Protein AF-A0A2E3NYG7-F1 (afdb_monomer)

Sequence (86 aa):
MAPDGGHERICANPAGRMFTVVCFLEAPGATDRGAPTEEFTWFTGHAWNFAHCRACADHLGWRYTSDLDPPLFWGLIKDRLSSLSK

pLDDT: mean 90.96, std 15.12, range [35.78, 98.62]

Nearest PDB structures (foldseek):
  8rdp-assembly1_A  TM=9.529E-01  e=8.215E-08  Magnetospirillum gryphiswaldense
  8ou9-assembly1_C  TM=9.310E-01  e=5.937E-08  Magnetospirillum gryphiswaldense
  8rds-assembly1_A  TM=9.308E-01  e=8.672E-08  Magnetospirillum gryphiswaldense
  4v32-assembly2_B  TM=9.546E-01  e=1.573E-07  Magnetospirillum gryphiswaldense MSR-1
  4v30-assembly3_C  TM=9.096E-01  e=3.356E-07  Magnetospirillum gryphiswaldense MSR-1

Foldseek 3Di:
DDPPWADWDWDADPVRDIFTWGKFADDPQKDFDDDWACVRDPDPQWTWTFIAGPPPRHTQFIWTAHPDVVRTMTTGGPVSDDPDDD

Solvent-accessible surface area (backbone atoms only — not comparable to full-atom values): 5135 Å² total; per-residue (Å²): 139,77,69,98,71,44,68,72,44,81,45,66,48,98,86,70,52,76,41,53,30,32,39,34,79,74,58,90,62,47,42,75,50,77,77,67,39,54,79,88,46,93,47,88,81,27,26,35,23,43,17,20,30,68,87,77,64,48,81,34,38,31,36,35,39,36,96,51,91,72,40,50,35,31,40,31,34,51,95,69,61,72,93,67,82,129

Mean predicted aligned error: 4.53 Å

Secondary structure (DSSP, 8-state):
---SSPPEEEEE-TT--EEEEEEES--TTEEEEEEEE-TT-SSTT-EEEEEEETTT--EEEEEEE-SSSSSEEEEEEGGG--SS--

Structure (mmCIF, N/CA/C/O backbone):
data_AF-A0A2E3NYG7-F1
#
_entry.id   AF-A0A2E3NYG7-F1
#
loop_
_atom_site.group_PDB
_atom_site.id
_atom_site.type_symbol
_atom_site.label_atom_id
_atom_site.label_alt_id
_atom_site.label_comp_id
_atom_site.label_asym_id
_atom_site.label_entity_id
_atom_site.label_seq_id
_atom_site.pdbx_PDB_ins_code
_atom_site.Cartn_x
_atom_site.Cartn_y
_atom_site.Cartn_z
_atom_site.occupancy
_atom_site.B_iso_or_equiv
_atom_site.auth_seq_id
_atom_site.auth_comp_id
_atom_site.auth_asym_id
_atom_site.auth_atom_id
_atom_site.pdbx_PDB_model_num
ATOM 1 N N . MET A 1 1 ? 16.965 -1.321 10.858 1.00 36.34 1 MET A N 1
ATOM 2 C CA . MET A 1 1 ? 16.128 -1.440 12.069 1.00 36.34 1 MET A CA 1
ATOM 3 C C . MET A 1 1 ? 15.590 -0.050 12.377 1.00 36.34 1 MET A C 1
ATOM 5 O O . MET A 1 1 ? 16.290 0.744 12.991 1.00 36.34 1 MET A O 1
ATOM 9 N N . ALA A 1 2 ? 14.442 0.298 11.794 1.00 35.78 2 ALA A N 1
ATOM 10 C CA . ALA A 1 2 ? 13.754 1.555 12.079 1.00 35.78 2 ALA A CA 1
ATOM 11 C C . ALA A 1 2 ? 12.734 1.292 13.200 1.00 35.78 2 ALA A C 1
ATOM 13 O O . ALA A 1 2 ? 12.129 0.217 13.183 1.00 35.78 2 ALA A O 1
ATOM 14 N N . PRO A 1 3 ? 12.596 2.200 14.181 1.00 36.38 3 PRO A N 1
ATOM 15 C CA . PRO A 1 3 ? 11.660 2.040 15.283 1.00 36.38 3 PRO A CA 1
ATOM 16 C C . PRO A 1 3 ? 10.224 2.135 14.760 1.00 36.38 3 PRO A C 1
ATOM 18 O O . PRO A 1 3 ? 9.974 2.723 13.711 1.00 36.38 3 PRO A O 1
ATOM 21 N N . ASP A 1 4 ? 9.310 1.523 15.495 1.00 42.47 4 ASP A N 1
ATOM 22 C CA . ASP A 1 4 ? 7.869 1.442 15.258 1.00 42.47 4 ASP A CA 1
ATOM 23 C C . ASP A 1 4 ? 7.275 2.688 14.564 1.00 42.47 4 ASP A C 1
ATOM 25 O O . ASP A 1 4 ? 7.148 3.756 15.161 1.00 42.47 4 ASP A O 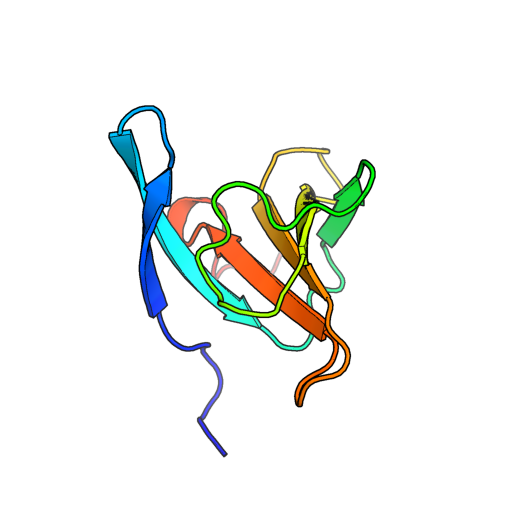1
ATOM 29 N N . GLY A 1 5 ? 6.915 2.549 13.283 1.00 49.09 5 GLY A N 1
ATOM 30 C CA . GLY A 1 5 ? 6.373 3.637 12.461 1.00 49.09 5 GLY A CA 1
ATOM 31 C C . GLY A 1 5 ? 7.043 3.706 11.093 1.00 49.09 5 GLY A C 1
ATOM 32 O O . GLY A 1 5 ? 8.088 4.325 10.923 1.00 49.09 5 GLY A O 1
ATOM 33 N N . GLY A 1 6 ? 6.428 3.034 10.119 1.00 61.88 6 GLY A N 1
ATOM 34 C CA . GLY A 1 6 ? 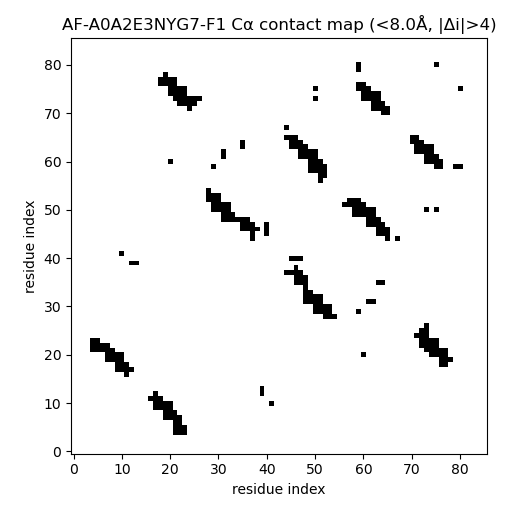6.902 2.903 8.745 1.00 61.88 6 GLY A CA 1
ATOM 35 C C . GLY A 1 6 ? 7.342 4.197 8.066 1.00 61.88 6 GLY A C 1
ATOM 36 O O . GLY A 1 6 ? 6.839 5.277 8.358 1.00 61.88 6 GLY A O 1
ATOM 37 N N . HIS A 1 7 ? 8.242 4.082 7.087 1.00 72.50 7 HIS A N 1
ATOM 38 C CA . HIS A 1 7 ? 8.636 5.214 6.247 1.00 72.50 7 HIS A CA 1
ATOM 39 C C . HIS A 1 7 ? 7.409 5.840 5.564 1.00 72.50 7 HIS A C 1
ATOM 41 O O . HIS A 1 7 ? 6.729 5.176 4.773 1.00 72.50 7 HIS A O 1
ATOM 47 N N . GLU A 1 8 ? 7.146 7.113 5.869 1.00 90.44 8 GLU A N 1
ATOM 48 C CA . GLU A 1 8 ? 6.077 7.891 5.242 1.00 90.44 8 GLU A CA 1
ATOM 49 C C . GLU A 1 8 ? 6.515 8.405 3.865 1.00 90.44 8 GLU A C 1
ATOM 51 O O . GLU A 1 8 ? 7.649 8.857 3.681 1.00 90.44 8 GLU A O 1
ATOM 56 N N . ARG A 1 9 ? 5.607 8.365 2.888 1.00 92.19 9 ARG A N 1
ATOM 57 C CA . ARG A 1 9 ? 5.785 8.989 1.571 1.00 92.19 9 ARG A CA 1
ATOM 58 C C . ARG A 1 9 ? 4.505 9.684 1.137 1.00 92.19 9 ARG A C 1
ATOM 60 O O . ARG A 1 9 ? 3.407 9.211 1.417 1.00 92.19 9 ARG A O 1
ATOM 67 N N . ILE A 1 10 ? 4.657 10.792 0.420 1.00 96.06 10 ILE A N 1
ATOM 68 C CA . ILE A 1 10 ? 3.548 11.445 -0.273 1.00 96.06 10 ILE A CA 1
ATOM 69 C C . ILE A 1 10 ? 3.500 10.882 -1.689 1.00 96.06 10 ILE A C 1
ATOM 71 O O . ILE A 1 10 ? 4.482 10.975 -2.427 1.00 96.06 10 ILE A O 1
ATOM 75 N N . CYS A 1 11 ? 2.365 10.307 -2.064 1.00 96.25 11 CYS A N 1
ATOM 76 C CA . CYS A 1 11 ? 2.181 9.657 -3.352 1.00 96.25 11 CYS A CA 1
ATOM 77 C C . CYS A 1 11 ? 0.962 10.226 -4.082 1.00 96.25 11 CYS A C 1
ATOM 79 O O . CYS A 1 11 ? -0.079 10.467 -3.470 1.00 96.25 11 CYS A O 1
ATOM 81 N N . ALA A 1 12 ? 1.086 10.416 -5.394 1.00 97.62 12 ALA A N 1
ATOM 82 C CA . ALA A 1 12 ? -0.004 10.850 -6.260 1.00 97.62 12 ALA A CA 1
ATOM 83 C C . ALA A 1 12 ? -0.485 9.671 -7.109 1.00 97.62 12 ALA A C 1
ATOM 85 O O . ALA A 1 12 ? 0.326 8.979 -7.727 1.00 97.62 12 ALA A O 1
ATOM 86 N N . ASN A 1 13 ? -1.794 9.432 -7.159 1.00 95.94 13 ASN A N 1
ATOM 87 C CA . ASN A 1 13 ? -2.349 8.491 -8.130 1.00 95.94 13 ASN A CA 1
ATOM 88 C C . ASN A 1 13 ? -2.483 9.153 -9.525 1.00 95.94 13 ASN A C 1
ATOM 90 O O . ASN A 1 13 ? -2.375 10.377 -9.634 1.00 95.94 13 ASN A O 1
ATOM 94 N N . PRO A 1 14 ? -2.783 8.389 -10.592 1.00 96.94 14 PRO A N 1
ATOM 95 C CA . PRO A 1 14 ? -2.925 8.934 -11.951 1.00 96.94 14 PRO A CA 1
ATOM 96 C C . PRO A 1 14 ? -4.012 10.006 -12.110 1.00 96.94 14 PRO A C 1
ATOM 98 O O . PRO A 1 14 ? -3.953 10.817 -13.026 1.00 96.94 14 PRO A O 1
ATOM 101 N N . ALA A 1 15 ? -4.997 10.034 -11.208 1.00 97.12 15 ALA A N 1
ATOM 102 C CA . ALA A 1 15 ? -6.043 11.055 -11.171 1.00 97.12 15 ALA A CA 1
ATOM 103 C C . ALA A 1 15 ? -5.626 12.325 -10.397 1.00 97.12 15 ALA A C 1
ATOM 105 O O . ALA A 1 15 ? -6.465 13.186 -10.141 1.00 97.12 15 ALA A O 1
ATOM 106 N N . GLY A 1 16 ? -4.364 12.433 -9.968 1.00 96.31 16 GLY A N 1
ATOM 107 C CA . GLY A 1 16 ? -3.840 13.577 -9.217 1.00 96.31 16 GLY A CA 1
ATOM 108 C C . GLY A 1 16 ? -4.244 13.613 -7.739 1.00 96.31 16 GLY A C 1
ATOM 109 O O . GLY A 1 16 ? -4.031 14.624 -7.073 1.00 96.31 16 GLY A O 1
ATOM 110 N N . ARG A 1 17 ? -4.828 12.536 -7.193 1.00 97.38 17 ARG A N 1
ATOM 111 C CA . ARG A 1 17 ? -5.163 12.457 -5.762 1.00 97.38 17 ARG A CA 1
ATOM 112 C C . ARG A 1 17 ? -3.912 12.137 -4.954 1.00 97.38 17 ARG A C 1
ATOM 114 O O . ARG A 1 17 ? -3.224 11.161 -5.249 1.00 97.38 17 ARG A O 1
ATOM 121 N N . MET A 1 18 ? -3.675 12.938 -3.921 1.00 97.69 18 MET A N 1
ATOM 122 C CA . MET A 1 18 ? -2.526 12.823 -3.025 1.00 97.69 18 MET A CA 1
ATOM 123 C C . MET A 1 18 ? -2.857 11.946 -1.815 1.00 97.69 18 MET A C 1
ATOM 125 O O . MET A 1 18 ? -3.936 12.069 -1.234 1.00 97.69 18 MET A O 1
ATOM 129 N N . PHE A 1 19 ? -1.913 11.098 -1.416 1.00 97.12 19 PHE A N 1
ATOM 130 C CA . PHE A 1 19 ? -2.003 10.239 -0.239 1.00 97.12 19 PHE A CA 1
ATOM 131 C C . PHE A 1 19 ? -0.716 10.327 0.576 1.00 97.12 19 PHE A C 1
ATOM 133 O O . PHE A 1 19 ? 0.375 10.221 0.019 1.00 97.12 19 PHE A O 1
ATOM 140 N N . THR A 1 20 ? -0.846 10.449 1.896 1.00 97.31 20 THR A N 1
ATOM 141 C CA . THR A 1 20 ? 0.255 10.157 2.821 1.00 97.31 20 THR A CA 1
ATOM 142 C C . THR A 1 20 ? 0.222 8.666 3.129 1.00 97.31 20 THR A C 1
ATOM 144 O O . THR A 1 20 ? -0.732 8.178 3.736 1.00 97.31 20 THR A O 1
ATOM 147 N N . VAL A 1 21 ? 1.239 7.939 2.678 1.00 96.81 21 VAL A N 1
ATOM 148 C CA . VAL A 1 21 ? 1.324 6.477 2.744 1.00 96.81 21 VAL A CA 1
ATOM 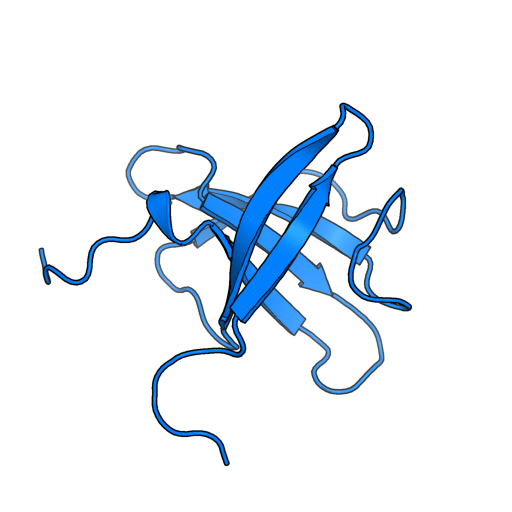149 C C . VAL A 1 21 ? 2.397 6.072 3.743 1.00 96.81 21 VAL A C 1
ATOM 151 O O . VAL A 1 21 ? 3.531 6.535 3.650 1.00 96.81 21 VAL A O 1
ATOM 154 N N . VAL A 1 22 ? 2.048 5.185 4.670 1.00 95.62 22 VAL A N 1
ATOM 155 C CA . VAL A 1 22 ? 2.940 4.623 5.691 1.00 95.62 22 VAL A CA 1
ATOM 156 C C . VAL A 1 22 ? 3.178 3.145 5.382 1.00 95.62 22 VAL A C 1
ATOM 158 O O . VAL A 1 22 ? 2.224 2.408 5.127 1.00 95.62 22 VAL A O 1
ATOM 161 N N . CYS A 1 23 ? 4.441 2.713 5.378 1.00 95.31 23 CYS A N 1
ATOM 162 C CA . CYS A 1 23 ? 4.817 1.354 4.969 1.00 95.31 23 CYS A CA 1
ATOM 163 C C . CYS A 1 23 ? 4.989 0.399 6.162 1.00 95.31 23 CYS A C 1
ATOM 165 O O . CYS A 1 23 ? 5.851 0.626 7.005 1.00 95.31 23 CYS A O 1
ATOM 167 N N . PHE A 1 24 ? 4.251 -0.709 6.199 1.00 94.69 24 PHE A N 1
ATOM 168 C CA . PHE A 1 24 ? 4.325 -1.727 7.252 1.00 94.69 24 PHE A CA 1
ATOM 169 C C . PHE A 1 24 ? 4.694 -3.096 6.679 1.00 94.69 24 PHE A C 1
ATOM 171 O O . PHE A 1 24 ? 4.216 -3.465 5.609 1.00 94.69 24 PHE A O 1
ATOM 178 N N . LEU A 1 25 ? 5.496 -3.880 7.405 1.00 94.75 25 LEU A N 1
ATOM 179 C CA . LEU A 1 25 ? 5.749 -5.282 7.042 1.00 94.75 25 LEU A CA 1
ATOM 180 C C . LEU A 1 25 ? 4.521 -6.162 7.316 1.00 94.75 25 LEU A C 1
ATOM 182 O O . LEU A 1 25 ? 4.198 -7.048 6.529 1.00 94.75 25 LEU A O 1
ATOM 186 N N . GLU A 1 26 ? 3.783 -5.858 8.384 1.00 93.44 26 GLU A N 1
ATOM 187 C CA . GLU A 1 26 ? 2.575 -6.579 8.778 1.00 93.44 26 GLU A CA 1
ATOM 188 C C . GLU A 1 26 ? 1.380 -5.634 8.912 1.00 93.44 26 GLU A C 1
ATOM 190 O O . GLU A 1 26 ? 1.494 -4.520 9.420 1.00 93.44 26 GLU A O 1
ATOM 195 N N . ALA A 1 27 ? 0.210 -6.101 8.477 1.00 95.06 27 ALA A N 1
ATOM 196 C CA . ALA A 1 27 ? -1.057 -5.392 8.621 1.00 95.06 27 ALA A CA 1
ATOM 197 C C . ALA A 1 27 ? -2.189 -6.399 8.906 1.00 95.06 27 ALA A C 1
ATOM 199 O O . ALA A 1 27 ? -3.011 -6.671 8.030 1.00 95.06 27 ALA A O 1
ATOM 200 N N . PRO A 1 28 ? -2.261 -6.988 10.116 1.00 95.12 28 PRO A N 1
ATOM 201 C CA . PRO A 1 28 ? -3.214 -8.063 10.421 1.00 95.12 28 PRO A CA 1
ATOM 202 C C . PRO A 1 28 ? -4.682 -7.633 10.265 1.00 95.12 28 PRO A C 1
ATOM 204 O O . PRO A 1 28 ? -5.535 -8.443 9.905 1.00 95.12 28 PRO A O 1
ATOM 207 N N . GLY A 1 29 ? -4.983 -6.345 10.467 1.00 95.12 29 GLY A N 1
ATOM 208 C CA . GLY A 1 29 ? -6.312 -5.765 10.246 1.00 95.12 29 GLY A CA 1
ATOM 209 C C . GLY A 1 29 ? -6.678 -5.532 8.776 1.00 95.12 29 GLY A C 1
ATOM 210 O O . GLY A 1 29 ? -7.824 -5.178 8.493 1.00 95.12 29 GLY A O 1
ATOM 211 N N . ALA A 1 30 ? -5.744 -5.730 7.844 1.00 97.06 30 ALA A N 1
ATOM 212 C CA . ALA A 1 30 ? -5.950 -5.547 6.415 1.00 97.06 30 ALA A CA 1
ATOM 213 C C . ALA A 1 30 ? -6.069 -6.890 5.674 1.00 97.06 30 ALA A C 1
ATOM 215 O O . ALA A 1 30 ? -5.497 -7.913 6.061 1.00 97.06 30 ALA A O 1
ATOM 216 N N . THR A 1 31 ? -6.838 -6.881 4.590 1.00 97.56 31 THR A N 1
ATOM 217 C CA . THR A 1 31 ? -6.929 -7.962 3.607 1.00 97.56 31 THR A CA 1
ATOM 218 C C . THR A 1 31 ? -6.790 -7.377 2.215 1.00 97.56 31 THR A C 1
ATOM 220 O O . THR A 1 31 ? -7.227 -6.255 1.964 1.00 97.56 31 THR A O 1
ATOM 223 N N . ASP A 1 32 ? -6.191 -8.123 1.303 1.00 96.25 32 ASP A N 1
ATOM 224 C CA . ASP A 1 32 ? -6.019 -7.692 -0.072 1.00 96.25 32 ASP A CA 1
ATOM 225 C C . ASP A 1 32 ? -7.231 -8.072 -0.943 1.00 96.25 32 ASP A C 1
ATOM 227 O O . ASP A 1 32 ? -8.023 -8.952 -0.592 1.00 96.25 32 ASP A O 1
ATOM 231 N N . ARG A 1 33 ? -7.437 -7.347 -2.047 1.00 96.12 33 ARG A N 1
ATOM 232 C CA . ARG A 1 33 ? -8.551 -7.559 -2.977 1.00 96.12 33 ARG A CA 1
ATOM 233 C C . ARG A 1 33 ? -8.140 -7.228 -4.408 1.00 96.12 33 ARG A C 1
ATOM 235 O O . ARG A 1 33 ? -7.659 -6.131 -4.685 1.00 96.12 33 ARG A O 1
ATOM 242 N N . GLY A 1 34 ? -8.441 -8.150 -5.321 1.00 95.62 34 GLY A N 1
ATOM 243 C CA . GLY A 1 34 ? -8.129 -8.024 -6.746 1.00 95.62 34 GLY A CA 1
ATOM 244 C C . GLY A 1 34 ? -6.747 -8.571 -7.100 1.00 95.62 34 GLY A C 1
ATOM 245 O O . GLY A 1 34 ? -5.950 -8.880 -6.216 1.00 95.62 34 GLY A O 1
ATOM 246 N N . ALA A 1 35 ? -6.491 -8.713 -8.400 1.00 97.50 35 ALA A N 1
ATOM 247 C CA . ALA A 1 35 ? -5.201 -9.164 -8.908 1.00 97.50 35 ALA A CA 1
ATOM 248 C C . ALA A 1 35 ? -4.128 -8.071 -8.726 1.00 97.50 35 ALA A C 1
ATOM 250 O O . ALA A 1 35 ? -4.442 -6.893 -8.914 1.00 97.50 35 ALA A O 1
ATOM 251 N N . PRO A 1 36 ? -2.885 -8.436 -8.368 1.00 98.00 36 PRO A N 1
ATOM 252 C CA . PRO A 1 36 ? -1.783 -7.488 -8.288 1.00 98.00 36 PRO A CA 1
ATOM 253 C C . PRO A 1 36 ? -1.382 -6.973 -9.678 1.00 98.00 36 PRO A C 1
ATOM 255 O O . PRO A 1 36 ? -1.392 -7.721 -10.654 1.00 98.00 36 PRO A O 1
ATOM 258 N N . THR A 1 37 ? -1.020 -5.693 -9.759 1.00 98.44 37 THR A N 1
ATOM 259 C CA . THR A 1 37 ? -0.555 -5.024 -10.982 1.00 98.44 37 THR A CA 1
ATOM 260 C C . THR A 1 37 ? 0.588 -4.059 -10.682 1.00 98.44 37 THR A C 1
ATOM 262 O O . THR A 1 37 ? 0.630 -3.448 -9.620 1.00 98.44 37 THR A O 1
ATOM 265 N N . GLU A 1 38 ? 1.520 -3.893 -11.615 1.00 98.25 38 GLU A N 1
ATOM 266 C CA . GLU A 1 38 ? 2.572 -2.870 -11.520 1.00 98.25 38 GLU A CA 1
ATOM 267 C C . GLU A 1 38 ? 2.137 -1.514 -12.091 1.00 98.25 38 GLU A C 1
ATOM 269 O O . GLU A 1 38 ? 2.876 -0.530 -12.011 1.00 98.25 38 GLU A O 1
ATOM 274 N N . GLU A 1 39 ? 0.934 -1.437 -12.664 1.00 98.06 39 GLU A N 1
ATOM 275 C CA . GLU A 1 39 ? 0.424 -0.225 -13.294 1.00 98.06 39 GLU A CA 1
ATOM 276 C C . GLU A 1 39 ? 0.424 0.941 -12.297 1.00 98.06 39 GLU A C 1
ATOM 278 O O . GLU A 1 39 ? -0.188 0.873 -11.231 1.00 98.06 39 GLU A O 1
ATOM 283 N N . PHE A 1 40 ? 1.150 2.012 -12.627 1.00 97.31 40 PHE A N 1
ATOM 284 C CA . PHE A 1 40 ? 1.313 3.192 -11.769 1.00 97.31 40 PHE A CA 1
ATOM 285 C C . PHE A 1 40 ? 1.819 2.892 -10.349 1.00 97.31 40 PHE A C 1
ATOM 287 O O . PHE A 1 40 ? 1.503 3.630 -9.413 1.00 97.31 40 PHE A O 1
ATOM 294 N N . THR A 1 41 ? 2.600 1.822 -10.171 1.00 97.50 41 THR A N 1
ATOM 295 C CA . THR A 1 41 ? 3.205 1.519 -8.874 1.00 97.50 41 THR A CA 1
ATOM 296 C C . THR A 1 41 ? 4.073 2.678 -8.379 1.00 97.50 41 THR A C 1
ATOM 298 O O . THR A 1 41 ? 4.824 3.295 -9.137 1.00 97.50 41 THR A O 1
ATOM 301 N N . TRP A 1 42 ? 3.993 2.972 -7.082 1.00 96.81 42 TRP A N 1
ATOM 302 C CA . TRP A 1 42 ? 4.894 3.927 -6.427 1.00 96.81 42 TRP A CA 1
ATOM 303 C C . TRP A 1 42 ? 6.208 3.287 -5.972 1.00 96.81 42 TRP A C 1
ATOM 305 O O . TRP A 1 42 ? 7.132 3.992 -5.568 1.00 96.81 42 TRP A O 1
ATOM 315 N N . PHE A 1 43 ? 6.287 1.958 -6.019 1.00 95.06 43 PHE A N 1
ATOM 316 C CA . PHE A 1 43 ? 7.424 1.178 -5.558 1.00 95.06 43 PHE A CA 1
ATOM 317 C C . PHE A 1 43 ? 7.894 0.303 -6.715 1.00 95.06 43 PHE A C 1
ATOM 319 O O . PHE A 1 43 ? 7.341 -0.764 -6.971 1.00 95.06 43 PHE A O 1
ATOM 326 N N . THR A 1 44 ? 8.901 0.782 -7.445 1.00 95.75 44 THR A N 1
ATOM 327 C CA . THR A 1 44 ? 9.452 0.092 -8.618 1.00 95.75 44 THR A CA 1
ATOM 328 C C . THR A 1 44 ? 9.779 -1.369 -8.301 1.00 95.75 44 THR A C 1
ATOM 330 O O . THR A 1 44 ? 10.357 -1.671 -7.255 1.00 95.75 44 THR A O 1
ATOM 333 N N . GLY A 1 45 ? 9.386 -2.274 -9.199 1.00 96.12 45 GLY A N 1
ATOM 334 C CA . GLY A 1 45 ? 9.562 -3.718 -9.031 1.00 96.12 45 GLY A CA 1
ATOM 335 C C . GLY A 1 45 ? 8.556 -4.381 -8.088 1.00 96.12 45 GLY A C 1
ATOM 336 O O . GLY A 1 45 ? 8.727 -5.553 -7.779 1.00 96.12 45 GLY A O 1
ATOM 337 N N . HIS A 1 46 ? 7.535 -3.657 -7.614 1.00 98.06 46 HIS A N 1
ATOM 338 C CA . HIS A 1 46 ? 6.458 -4.215 -6.801 1.00 98.06 46 HIS A CA 1
ATOM 339 C C . HIS A 1 46 ? 5.107 -4.029 -7.482 1.00 98.06 46 HIS A C 1
ATOM 341 O O . HIS A 1 46 ? 4.695 -2.902 -7.783 1.00 98.06 46 HIS A O 1
ATOM 347 N N . ALA A 1 47 ? 4.385 -5.135 -7.633 1.00 98.62 47 ALA A N 1
ATOM 348 C CA . ALA A 1 47 ? 2.984 -5.126 -8.011 1.00 98.62 47 ALA A CA 1
ATOM 349 C C . ALA A 1 47 ? 2.118 -4.842 -6.779 1.00 98.62 47 ALA A C 1
ATOM 351 O O . ALA A 1 47 ? 2.447 -5.273 -5.671 1.00 98.62 47 ALA A O 1
ATOM 352 N N . TRP A 1 48 ? 1.006 -4.140 -6.966 1.00 98.50 48 TRP A N 1
ATOM 353 C CA . TRP A 1 48 ? 0.078 -3.789 -5.904 1.00 98.50 48 TRP A CA 1
ATOM 354 C C . TRP A 1 48 ? -1.338 -4.280 -6.179 1.00 98.50 48 TRP A C 1
ATOM 356 O O . TRP A 1 48 ? -1.796 -4.319 -7.319 1.00 98.50 48 TRP A O 1
ATOM 366 N N . ASN A 1 49 ? -2.064 -4.599 -5.113 1.00 98.25 49 ASN A N 1
ATOM 367 C CA . ASN A 1 49 ? -3.520 -4.702 -5.113 1.00 98.25 49 ASN A CA 1
ATOM 368 C C . ASN A 1 49 ? -4.114 -3.964 -3.905 1.00 98.25 49 ASN A C 1
ATOM 370 O O . ASN A 1 49 ? -3.404 -3.571 -2.976 1.00 98.25 49 ASN A O 1
ATOM 374 N N . PHE A 1 50 ? -5.423 -3.709 -3.930 1.00 98.38 50 PHE A N 1
ATOM 375 C CA . PHE A 1 50 ? -6.070 -2.901 -2.898 1.00 98.38 50 PHE A CA 1
ATOM 376 C C . PHE A 1 50 ? -6.072 -3.613 -1.545 1.00 98.38 50 PHE A C 1
ATOM 378 O O . PHE A 1 50 ? -6.537 -4.745 -1.435 1.00 98.38 50 PHE A O 1
ATOM 385 N N . ALA A 1 51 ? -5.649 -2.911 -0.500 1.00 98.31 51 ALA A N 1
ATOM 386 C CA . ALA A 1 51 ? -5.786 -3.322 0.887 1.00 98.31 51 ALA A CA 1
ATOM 387 C C . ALA A 1 51 ? -7.046 -2.701 1.503 1.00 98.31 51 ALA A C 1
ATOM 389 O O . ALA A 1 51 ? -7.238 -1.481 1.496 1.00 98.31 51 ALA A O 1
ATOM 390 N N . HIS A 1 52 ? -7.894 -3.547 2.075 1.00 98.25 52 HIS A N 1
ATOM 391 C CA . HIS A 1 52 ? -9.136 -3.169 2.737 1.00 98.25 52 HIS A CA 1
ATOM 392 C C . HIS A 1 52 ? -9.118 -3.573 4.209 1.00 98.25 52 HIS A C 1
ATOM 394 O O . HIS A 1 52 ? -8.509 -4.573 4.588 1.00 98.25 52 HIS A O 1
ATOM 400 N N . CYS A 1 53 ? -9.834 -2.821 5.039 1.00 97.06 53 CYS A N 1
ATOM 401 C CA . CYS A 1 53 ? -10.075 -3.172 6.430 1.00 97.06 53 CYS A CA 1
ATOM 402 C C . CYS A 1 53 ? -10.868 -4.480 6.508 1.00 97.06 53 CYS A C 1
ATOM 404 O O . CYS A 1 53 ? -11.949 -4.583 5.929 1.00 97.06 53 CYS A O 1
ATOM 406 N N . ARG A 1 54 ? -10.390 -5.461 7.280 1.00 96.44 54 ARG A N 1
ATOM 407 C CA . ARG A 1 54 ? -11.115 -6.725 7.492 1.00 96.44 54 ARG A CA 1
ATOM 408 C C . ARG A 1 54 ? -12.477 -6.530 8.159 1.00 96.44 54 ARG A C 1
ATOM 410 O O . ARG A 1 54 ? -13.373 -7.329 7.925 1.00 96.44 54 ARG A O 1
ATOM 417 N N . ALA A 1 55 ? -12.630 -5.494 8.985 1.00 95.62 55 ALA A N 1
ATOM 418 C CA . ALA A 1 55 ? -13.841 -5.278 9.774 1.00 95.62 55 ALA A CA 1
ATOM 419 C C . ALA A 1 55 ? -14.933 -4.489 9.032 1.00 95.62 55 ALA A C 1
ATOM 421 O O . ALA A 1 55 ? -16.109 -4.799 9.192 1.00 95.62 55 ALA A O 1
ATOM 422 N N . CYS A 1 56 ? -14.566 -3.468 8.248 1.00 95.81 56 CYS A N 1
ATOM 423 C CA . CYS A 1 56 ? -15.535 -2.585 7.579 1.00 95.81 56 CYS A CA 1
ATOM 424 C C . CYS A 1 56 ? -15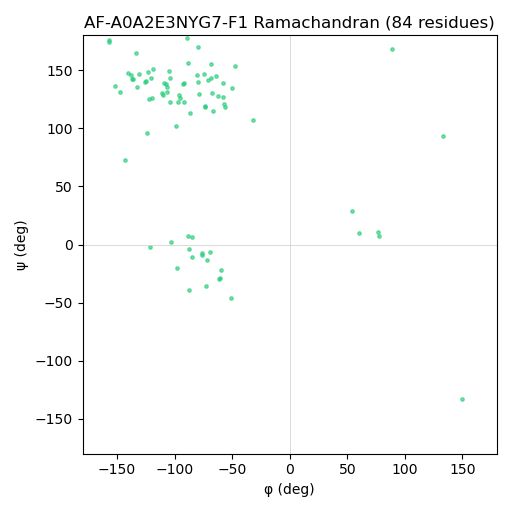.420 -2.552 6.051 1.00 95.81 56 CYS A C 1
ATOM 426 O O . CYS A 1 56 ? -16.209 -1.871 5.408 1.00 95.81 56 CYS A O 1
ATOM 428 N N . ALA A 1 57 ? -14.456 -3.268 5.466 1.00 96.38 57 ALA A N 1
ATOM 429 C CA . ALA A 1 57 ? -14.165 -3.272 4.033 1.00 96.38 57 ALA A CA 1
ATOM 430 C C . ALA A 1 57 ? -13.779 -1.908 3.430 1.00 96.38 57 ALA A C 1
ATOM 432 O O . ALA A 1 57 ? -13.652 -1.813 2.212 1.00 96.38 57 ALA A O 1
ATOM 433 N N . ASP A 1 58 ? -13.530 -0.876 4.242 1.00 96.88 58 ASP A N 1
ATOM 434 C CA . ASP A 1 58 ? -13.003 0.396 3.745 1.00 96.88 58 ASP A CA 1
ATOM 435 C C . ASP A 1 58 ? -11.608 0.223 3.151 1.00 96.88 58 ASP A C 1
ATOM 437 O O . ASP A 1 58 ? -10.785 -0.548 3.650 1.00 96.88 58 ASP A O 1
ATOM 441 N N . HIS A 1 59 ? -11.324 0.985 2.099 1.00 97.31 59 HIS A N 1
ATOM 442 C CA . HIS A 1 59 ? -10.002 1.041 1.491 1.00 97.31 59 HIS A CA 1
ATOM 443 C C . HIS A 1 59 ? -8.992 1.680 2.458 1.00 97.31 5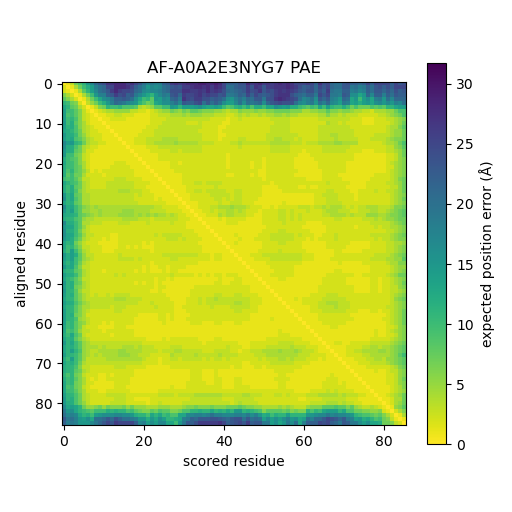9 HIS A C 1
ATOM 445 O O . HIS A 1 59 ? -9.092 2.865 2.788 1.00 97.31 59 HIS A O 1
ATOM 451 N N . LEU A 1 60 ? -8.014 0.884 2.893 1.00 97.75 60 LEU A N 1
ATOM 452 C CA . LEU A 1 60 ? -6.938 1.305 3.790 1.00 97.75 60 LEU A CA 1
ATOM 453 C C . LEU A 1 60 ? -5.647 1.642 3.046 1.00 97.75 60 LEU A C 1
ATOM 455 O O . LEU A 1 60 ? -4.814 2.350 3.598 1.00 97.75 60 LEU A O 1
ATOM 459 N N . GLY A 1 61 ? -5.466 1.154 1.820 1.00 98.0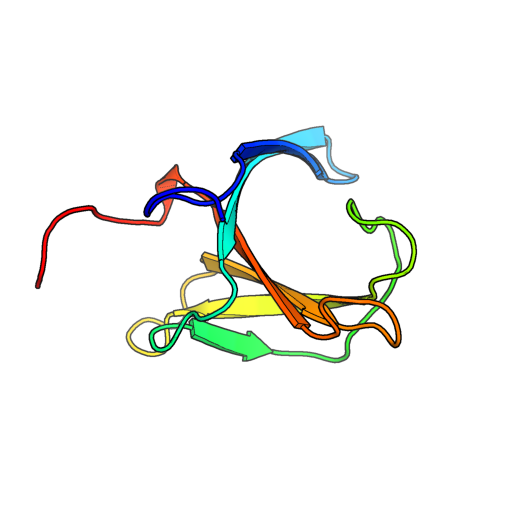6 61 GLY A N 1
ATOM 460 C CA . GLY A 1 61 ? -4.279 1.410 1.013 1.00 98.06 61 GLY A CA 1
ATOM 461 C C . GLY A 1 61 ? -3.984 0.248 0.078 1.00 98.06 61 GLY A C 1
ATOM 462 O O . GLY A 1 61 ? -4.880 -0.274 -0.575 1.00 98.06 61 GLY A O 1
ATOM 463 N N . TRP A 1 62 ? -2.733 -0.195 0.035 1.00 98.44 62 TRP A N 1
ATOM 464 C CA . TRP A 1 62 ? -2.257 -1.157 -0.955 1.00 98.44 62 TRP A CA 1
ATOM 465 C C . TRP A 1 62 ? -1.361 -2.220 -0.325 1.00 98.44 62 TRP A C 1
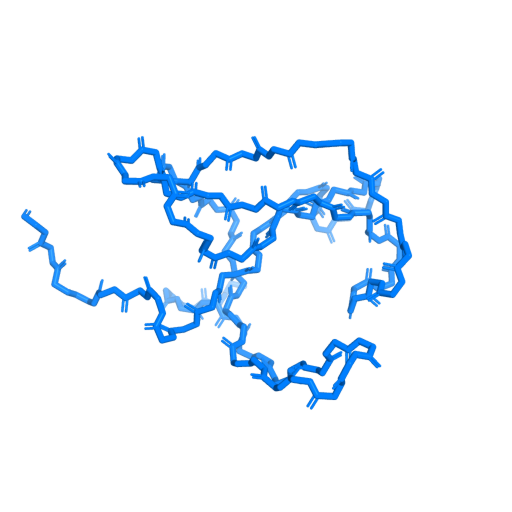ATOM 467 O O . TRP A 1 62 ? -0.555 -1.923 0.560 1.00 98.44 62 TRP A O 1
ATOM 477 N N . ARG A 1 63 ? -1.489 -3.459 -0.798 1.00 98.50 63 ARG A N 1
ATOM 478 C CA . ARG A 1 63 ? -0.541 -4.542 -0.531 1.00 98.50 63 ARG A CA 1
ATOM 479 C C . ARG A 1 63 ? 0.421 -4.620 -1.705 1.00 98.50 63 ARG A C 1
ATOM 481 O O . ARG A 1 63 ? -0.038 -4.693 -2.838 1.00 98.50 63 ARG A O 1
ATOM 488 N N . TYR A 1 64 ? 1.717 -4.612 -1.425 1.00 98.25 64 TYR A N 1
ATOM 489 C CA . TYR A 1 64 ? 2.781 -4.702 -2.418 1.00 98.25 64 TYR A CA 1
ATOM 490 C C . TYR A 1 64 ? 3.445 -6.074 -2.351 1.00 98.25 64 TYR A C 1
ATOM 492 O O . TYR A 1 64 ? 3.701 -6.577 -1.256 1.00 98.25 64 TYR A O 1
ATOM 500 N N . THR A 1 65 ? 3.731 -6.662 -3.510 1.00 98.31 65 THR A N 1
ATOM 501 C CA . THR A 1 65 ? 4.452 -7.935 -3.647 1.00 98.31 65 THR A CA 1
ATOM 502 C C . THR A 1 65 ? 5.494 -7.879 -4.753 1.00 98.31 65 THR A C 1
ATOM 504 O O . THR A 1 65 ? 5.242 -7.279 -5.799 1.00 98.31 65 THR A O 1
ATOM 507 N N . SER A 1 66 ? 6.635 -8.527 -4.533 1.00 97.56 66 SER A N 1
ATOM 508 C CA . SER A 1 66 ? 7.744 -8.643 -5.484 1.00 97.56 66 SER A CA 1
ATOM 509 C C . SER A 1 66 ? 8.613 -9.870 -5.178 1.00 97.56 66 SER A C 1
ATOM 511 O O . SER A 1 66 ? 8.441 -10.516 -4.145 1.00 97.56 66 SER A O 1
ATOM 513 N N . ASP A 1 67 ? 9.586 -10.140 -6.050 1.00 97.38 67 ASP A N 1
ATOM 514 C CA . ASP A 1 67 ? 10.701 -11.064 -5.780 1.00 97.38 67 ASP A CA 1
ATOM 515 C C . ASP A 1 67 ? 11.902 -10.360 -5.100 1.00 97.38 67 ASP A C 1
ATOM 517 O O . ASP A 1 67 ? 12.982 -10.938 -4.969 1.00 97.38 67 ASP A O 1
ATOM 521 N N . LEU A 1 68 ? 11.749 -9.088 -4.706 1.00 95.12 68 LEU A N 1
ATOM 522 C CA . LEU A 1 68 ? 12.779 -8.284 -4.039 1.00 95.12 68 LEU A CA 1
ATOM 523 C C . LEU A 1 68 ? 12.709 -8.456 -2.512 1.00 95.12 68 LEU A C 1
ATOM 525 O O . LEU A 1 68 ? 11.844 -9.156 -1.997 1.00 95.12 68 LEU A O 1
ATOM 529 N N . ASP A 1 69 ? 13.616 -7.810 -1.775 1.00 90.88 69 ASP A N 1
ATOM 530 C CA . ASP A 1 69 ? 13.557 -7.731 -0.309 1.00 90.88 69 ASP A CA 1
ATOM 531 C C . ASP A 1 69 ? 13.062 -6.336 0.143 1.00 90.88 69 ASP A C 1
ATOM 533 O O . ASP A 1 69 ? 13.686 -5.332 -0.220 1.00 90.88 69 ASP A O 1
ATOM 537 N N . PRO A 1 70 ? 11.964 -6.230 0.921 1.00 93.75 70 PRO A N 1
ATOM 538 C CA . PRO A 1 70 ? 11.073 -7.317 1.327 1.00 93.75 70 PRO A CA 1
ATOM 539 C C . PRO A 1 70 ? 10.166 -7.783 0.171 1.00 93.75 70 PRO A C 1
ATOM 541 O O . PRO A 1 70 ? 9.690 -6.947 -0.599 1.00 93.75 70 PRO A O 1
ATOM 544 N N . PRO A 1 71 ? 9.817 -9.083 0.100 1.00 96.25 71 PRO A N 1
ATOM 545 C CA . PRO A 1 71 ? 8.956 -9.611 -0.966 1.00 96.25 71 PRO A CA 1
ATOM 546 C C . PRO A 1 71 ? 7.498 -9.173 -0.806 1.00 96.25 71 PRO A C 1
ATOM 548 O O . PRO A 1 71 ? 6.668 -9.354 -1.697 1.00 96.25 71 PRO A O 1
ATOM 551 N N . LEU A 1 72 ? 7.160 -8.631 0.367 1.00 97.00 72 LEU A N 1
ATOM 552 C CA . LEU A 1 72 ? 5.826 -8.190 0.723 1.00 97.00 72 LEU A CA 1
ATOM 553 C C . LEU A 1 72 ? 5.888 -7.063 1.747 1.00 97.00 72 LEU A C 1
ATOM 555 O O . LEU A 1 72 ? 6.605 -7.152 2.743 1.00 97.00 72 LEU A O 1
ATOM 559 N N . PHE A 1 73 ? 5.064 -6.043 1.538 1.00 97.19 73 PHE A N 1
ATOM 560 C CA . PHE A 1 73 ? 4.750 -5.036 2.548 1.00 97.19 73 PHE A CA 1
ATOM 561 C C . PHE A 1 73 ? 3.402 -4.370 2.236 1.00 97.19 73 PHE A C 1
ATOM 563 O O . PHE A 1 73 ? 2.760 -4.641 1.219 1.00 97.19 73 PHE A O 1
ATOM 570 N N . TRP A 1 74 ? 2.958 -3.483 3.120 1.00 97.69 74 TRP A N 1
ATOM 571 C CA . TRP A 1 74 ? 1.689 -2.771 3.031 1.00 97.69 74 TRP A CA 1
ATOM 572 C C . TRP A 1 74 ? 1.932 -1.268 3.041 1.00 97.69 74 TRP A C 1
ATOM 574 O O . TRP A 1 74 ? 2.548 -0.756 3.969 1.00 97.69 74 TRP A O 1
ATOM 584 N N . GLY A 1 75 ? 1.433 -0.551 2.039 1.00 97.19 75 GLY A N 1
ATOM 585 C CA . GLY A 1 75 ? 1.385 0.908 2.034 1.00 97.19 75 GLY A CA 1
ATOM 586 C C . GLY A 1 75 ? -0.009 1.374 2.435 1.00 97.19 75 GLY A C 1
ATOM 587 O O . GLY A 1 75 ? -0.922 1.325 1.614 1.00 97.19 75 GLY A O 1
ATOM 588 N N . LEU A 1 76 ? -0.189 1.817 3.678 1.00 97.19 76 LEU A N 1
ATOM 589 C CA . LEU A 1 76 ? -1.492 2.217 4.215 1.00 97.19 76 LEU A CA 1
ATOM 590 C C . LEU A 1 76 ? -1.628 3.741 4.285 1.00 97.19 76 LEU A C 1
ATOM 592 O O . LEU A 1 76 ? -0.672 4.455 4.578 1.00 97.19 76 LEU A O 1
ATOM 596 N N . ILE A 1 77 ? -2.826 4.249 4.015 1.00 97.38 77 ILE A N 1
ATOM 597 C CA . ILE A 1 77 ? -3.143 5.677 4.012 1.00 97.38 77 ILE A CA 1
ATOM 598 C C . ILE A 1 77 ? -3.206 6.164 5.460 1.00 97.38 77 ILE A C 1
ATOM 600 O O . ILE A 1 77 ? -4.075 5.732 6.214 1.00 97.38 77 ILE A O 1
ATOM 604 N N . LYS A 1 78 ? -2.332 7.102 5.834 1.00 94.88 78 LYS A N 1
ATOM 605 C CA . LYS A 1 78 ? -2.208 7.634 7.202 1.00 94.88 78 LYS A CA 1
ATOM 606 C C . LYS 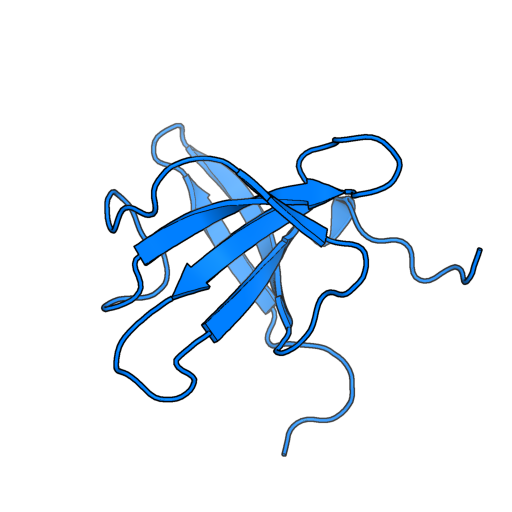A 1 78 ? -3.545 8.096 7.782 1.00 94.88 78 LYS A C 1
ATOM 608 O O . LYS A 1 78 ? -3.907 7.692 8.879 1.00 94.88 78 LYS A O 1
ATOM 613 N N . ASP A 1 79 ? -4.319 8.847 7.001 1.00 94.19 79 ASP A N 1
ATOM 614 C CA . ASP A 1 79 ? -5.615 9.405 7.420 1.00 94.19 79 ASP A CA 1
ATOM 615 C C . ASP A 1 79 ? -6.715 8.341 7.610 1.00 94.19 79 ASP A C 1
ATOM 617 O O . ASP A 1 79 ? -7.827 8.651 8.035 1.00 94.19 79 ASP A O 1
ATOM 621 N N . ARG A 1 80 ? -6.432 7.079 7.265 1.00 94.88 80 ARG A N 1
ATOM 622 C CA . ARG A 1 80 ? -7.323 5.926 7.458 1.00 94.88 80 ARG A CA 1
ATOM 623 C C . ARG A 1 80 ? -6.916 5.059 8.650 1.00 94.88 80 ARG A C 1
ATOM 625 O O . ARG A 1 80 ? -7.561 4.043 8.895 1.00 94.88 80 ARG A O 1
ATOM 632 N N . LEU A 1 81 ? -5.870 5.443 9.382 1.00 91.50 81 LEU A N 1
ATOM 633 C CA . LEU A 1 81 ? -5.366 4.727 10.548 1.00 91.50 81 LEU A CA 1
ATOM 634 C C . LEU A 1 81 ? -5.661 5.521 11.823 1.00 91.50 81 LEU A C 1
ATOM 636 O O . LEU A 1 81 ? -5.495 6.738 11.868 1.00 91.50 81 LEU A O 1
ATOM 640 N N . SER A 1 82 ? -6.062 4.821 12.881 1.00 85.19 82 SER A N 1
ATOM 641 C CA . SER A 1 82 ? -6.197 5.395 14.219 1.00 85.19 82 SER A CA 1
ATOM 642 C C . SER A 1 82 ? -5.069 4.899 15.116 1.00 85.19 82 SER A C 1
ATOM 644 O O . SER A 1 82 ? -4.799 3.703 15.161 1.00 85.19 82 SER A 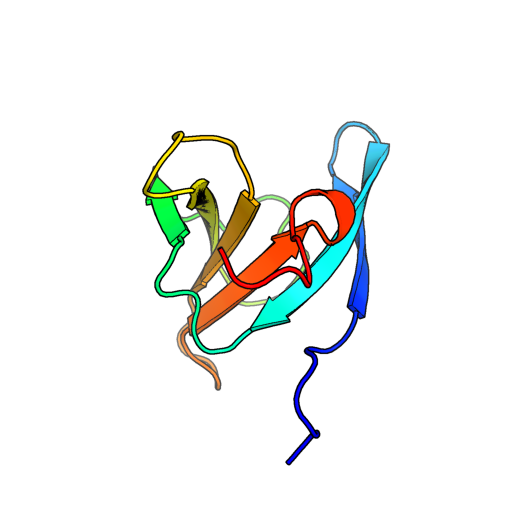O 1
ATOM 646 N N . SER A 1 83 ? -4.460 5.799 15.889 1.00 78.31 83 SER A N 1
ATOM 647 C CA . SER A 1 83 ? -3.541 5.434 16.980 1.00 78.31 83 SER A CA 1
ATOM 648 C C . SER A 1 83 ? -4.266 4.915 18.225 1.00 78.31 83 SER A C 1
ATOM 650 O O . SER A 1 83 ? -3.632 4.434 19.159 1.00 78.31 83 SER A O 1
ATOM 652 N N . LEU A 1 84 ? -5.595 5.024 18.248 1.00 71.75 84 LEU A N 1
ATOM 653 C CA . LEU A 1 84 ? -6.418 4.466 19.306 1.00 71.75 84 LEU A CA 1
ATOM 654 C C . LEU A 1 84 ? -6.470 2.949 19.149 1.00 71.75 84 LEU A C 1
ATOM 656 O O . LEU A 1 84 ? -6.973 2.438 18.145 1.00 71.75 84 LEU A O 1
ATOM 660 N N . SER A 1 85 ? -5.985 2.244 20.167 1.00 60.47 85 SER A N 1
ATOM 661 C CA . SER A 1 85 ? -6.366 0.857 20.398 1.00 60.47 85 SER A CA 1
ATOM 662 C C . SER A 1 85 ? -7.884 0.815 20.559 1.00 60.47 85 SER A C 1
ATOM 664 O O . SER A 1 85 ? -8.442 1.588 21.341 1.00 60.47 85 SER A O 1
ATOM 666 N N . LYS A 1 86 ? -8.546 -0.034 19.774 1.00 53.53 86 LYS A N 1
ATOM 667 C CA . LYS A 1 86 ? -9.962 -0.341 19.979 1.00 53.53 86 LYS A CA 1
ATOM 668 C C . LYS A 1 86 ? -10.159 -1.132 21.264 1.00 53.53 86 LYS A C 1
ATOM 670 O O . LYS A 1 86 ? -9.271 -1.959 21.570 1.00 53.53 86 LYS A O 1
#

Radius of gyration: 12.5 Å; Cα contacts (8 Å, |Δi|>4): 160; chains: 1; bounding box: 32×25×34 Å